Protein AF-A0A240EJQ1-F1 (afdb_monomer)

Structure (mmCIF, N/CA/C/O backbone):
data_AF-A0A240EJQ1-F1
#
_entry.id   AF-A0A240EJQ1-F1
#
loop_
_atom_site.group_PDB
_atom_site.id
_atom_site.type_symbol
_atom_site.label_atom_id
_atom_site.label_alt_id
_atom_site.label_comp_id
_atom_site.label_asym_id
_atom_site.label_entity_id
_atom_site.label_seq_id
_atom_site.pdbx_PDB_ins_code
_atom_site.Cartn_x
_atom_site.Cartn_y
_atom_site.Cartn_z
_atom_site.occupancy
_atom_site.B_iso_or_equiv
_atom_site.auth_seq_id
_atom_site.auth_comp_id
_atom_site.auth_asym_id
_atom_site.auth_atom_id
_atom_site.pdbx_PDB_model_num
ATOM 1 N N . MET A 1 1 ? 2.410 6.828 1.621 1.00 36.88 1 MET A N 1
ATOM 2 C CA . MET A 1 1 ? 1.230 6.071 2.050 1.00 36.88 1 MET A CA 1
ATOM 3 C C . MET A 1 1 ? 1.805 4.822 2.631 1.00 36.88 1 MET A C 1
ATOM 5 O O . MET A 1 1 ? 2.561 4.142 1.952 1.00 36.88 1 MET A O 1
ATOM 9 N N . ARG A 1 2 ? 1.554 4.671 3.911 1.00 35.69 2 ARG A N 1
ATOM 10 C CA . ARG A 1 2 ? 1.907 3.514 4.703 1.00 35.69 2 ARG A CA 1
ATOM 11 C C . ARG A 1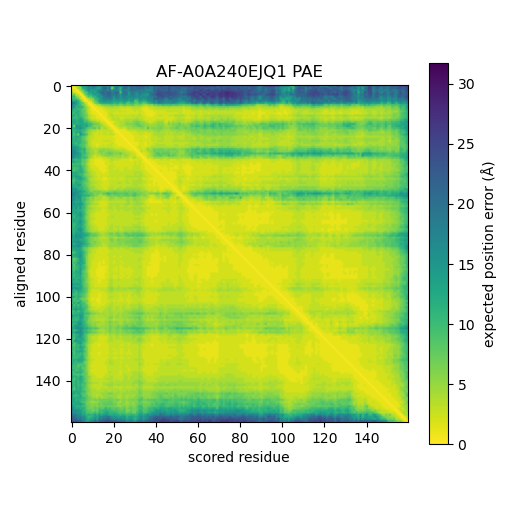 2 ? 0.623 2.672 4.763 1.00 35.69 2 ARG A C 1
ATOM 13 O O . ARG A 1 2 ? -0.431 3.299 4.760 1.00 35.69 2 ARG A O 1
ATOM 20 N N . LEU A 1 3 ? 0.669 1.350 4.647 1.00 32.28 3 LEU A N 1
ATOM 21 C CA . LEU A 1 3 ? -0.534 0.502 4.522 1.00 32.28 3 LEU A CA 1
ATOM 22 C C . LEU A 1 3 ? -0.678 -0.394 5.745 1.00 32.28 3 LEU A C 1
ATOM 24 O O . LEU A 1 3 ? 0.242 -1.122 6.110 1.00 32.28 3 LEU A O 1
ATOM 28 N N . TYR A 1 4 ? -1.822 -0.306 6.404 1.00 44.38 4 TYR A N 1
ATOM 29 C CA . TYR A 1 4 ? -1.956 -0.676 7.804 1.00 44.38 4 TYR A CA 1
ATOM 30 C C . TYR A 1 4 ? -3.276 -1.437 8.034 1.00 44.38 4 TYR A C 1
ATOM 32 O O . TYR A 1 4 ? -4.308 -1.027 7.506 1.00 44.38 4 TYR A O 1
ATOM 40 N N . TYR A 1 5 ? -3.255 -2.533 8.805 1.00 45.59 5 TYR A N 1
ATOM 41 C CA . TYR A 1 5 ? -4.451 -3.321 9.161 1.00 45.59 5 TYR A CA 1
ATOM 42 C C . TYR A 1 5 ? -4.338 -3.922 10.567 1.00 45.59 5 TYR A C 1
ATOM 44 O O . TYR A 1 5 ? -3.239 -4.222 11.033 1.00 45.59 5 TYR A O 1
ATOM 52 N N . SER A 1 6 ? -5.494 -4.081 11.222 1.00 42.09 6 SER A N 1
ATOM 53 C CA . SER A 1 6 ? -5.667 -4.723 12.533 1.00 42.09 6 SER A CA 1
ATOM 54 C C . SER A 1 6 ? -5.833 -6.233 12.369 1.00 42.09 6 SER A C 1
ATOM 56 O O . SER A 1 6 ? -6.668 -6.657 11.581 1.00 42.09 6 SER A O 1
ATOM 58 N N . CYS A 1 7 ? -5.080 -7.032 13.125 1.00 49.66 7 CYS A N 1
ATOM 59 C CA . CYS A 1 7 ? -5.015 -8.496 12.992 1.00 49.66 7 CYS A CA 1
ATOM 60 C C . CYS A 1 7 ? -5.928 -9.249 13.973 1.00 49.66 7 CYS A C 1
ATOM 62 O O . CYS A 1 7 ? -5.876 -10.469 14.064 1.00 49.66 7 CYS A O 1
ATOM 64 N N . THR A 1 8 ? -6.781 -8.538 14.715 1.00 49.03 8 THR A N 1
ATOM 65 C CA . THR A 1 8 ? -7.561 -9.122 15.817 1.00 49.03 8 THR A CA 1
ATOM 66 C C . THR A 1 8 ? -8.837 -9.855 15.396 1.00 49.03 8 THR A C 1
ATOM 68 O O . THR A 1 8 ? -9.516 -10.418 16.248 1.00 49.03 8 THR A O 1
ATOM 71 N N . GLN A 1 9 ? -9.168 -9.877 14.098 1.00 60.28 9 GLN A N 1
ATOM 72 C CA . GLN A 1 9 ? -10.403 -10.482 13.569 1.00 60.28 9 GLN A CA 1
ATOM 73 C C . GLN A 1 9 ? -10.193 -11.322 12.295 1.00 60.28 9 GLN A C 1
ATOM 75 O O . GLN A 1 9 ? -11.066 -11.383 11.438 1.00 60.28 9 GLN A O 1
ATOM 80 N N . GLY A 1 10 ? -9.026 -11.957 12.140 1.00 70.31 10 GLY A N 1
ATOM 81 C CA . GLY A 1 10 ? -8.740 -12.807 10.971 1.00 70.31 10 GLY A CA 1
ATOM 82 C C . GLY A 1 10 ? -8.349 -12.045 9.698 1.00 70.31 10 GLY A C 1
ATOM 83 O O . GLY A 1 10 ? -8.215 -12.646 8.635 1.00 70.31 10 GLY A O 1
ATOM 84 N N . PHE A 1 11 ? -8.124 -10.734 9.797 1.00 79.00 11 PHE A N 1
ATOM 85 C CA . PHE A 1 11 ? -7.563 -9.936 8.710 1.00 79.00 11 PHE A CA 1
ATOM 86 C C . PHE A 1 11 ? -6.068 -10.207 8.520 1.00 79.00 11 PHE A C 1
ATOM 88 O O . PHE A 1 11 ? -5.326 -10.402 9.483 1.00 79.00 11 PHE A O 1
ATOM 95 N N . ILE A 1 12 ? -5.621 -10.116 7.266 1.00 84.94 12 ILE A N 1
ATOM 96 C CA . ILE A 1 12 ? -4.206 -10.150 6.886 1.00 84.94 12 ILE A CA 1
ATOM 97 C C . ILE A 1 12 ? -3.758 -8.735 6.519 1.00 84.94 12 ILE A C 1
ATOM 99 O O . ILE A 1 12 ? -4.356 -8.067 5.673 1.00 84.94 12 ILE A O 1
ATOM 103 N N . GLN A 1 13 ? -2.661 -8.289 7.116 1.00 88.06 13 GLN A N 1
ATOM 104 C CA . GLN A 1 13 ? -2.009 -7.031 6.803 1.00 88.06 13 GLN A CA 1
ATOM 105 C C . GLN A 1 13 ? -1.101 -7.192 5.579 1.00 88.06 13 GLN A C 1
ATOM 107 O O . GLN A 1 13 ? -0.093 -7.892 5.618 1.00 88.06 13 GLN A O 1
ATOM 112 N N . ARG A 1 14 ? -1.443 -6.514 4.478 1.00 91.44 14 ARG A N 1
ATOM 113 C CA . ARG A 1 14 ? -0.585 -6.428 3.284 1.00 91.44 14 ARG A CA 1
ATOM 114 C C . ARG A 1 14 ? 0.277 -5.170 3.335 1.00 91.44 14 ARG A C 1
ATOM 116 O O . ARG A 1 14 ? -0.265 -4.072 3.468 1.00 91.44 14 ARG A O 1
ATOM 123 N N . ASN A 1 15 ? 1.595 -5.290 3.169 1.00 90.44 15 ASN A N 1
ATOM 124 C CA . ASN A 1 15 ? 2.478 -4.121 3.038 1.00 90.44 15 ASN A CA 1
ATOM 125 C C . ASN A 1 15 ? 3.660 -4.334 2.084 1.00 90.44 15 ASN A C 1
ATOM 127 O O . ASN A 1 15 ? 3.875 -5.429 1.571 1.00 90.44 15 ASN A O 1
ATOM 131 N N . GLY A 1 16 ? 4.382 -3.251 1.781 1.00 91.25 16 GLY A N 1
ATOM 132 C CA . GLY A 1 16 ? 5.393 -3.229 0.724 1.00 91.25 16 GLY A CA 1
ATOM 133 C C . GLY A 1 16 ? 6.812 -3.601 1.159 1.00 91.25 16 GLY A C 1
ATOM 134 O O . GLY A 1 16 ? 7.725 -3.387 0.360 1.00 91.25 16 GLY A O 1
ATOM 135 N N . GLY A 1 17 ? 7.018 -4.056 2.402 1.00 87.62 17 GLY A N 1
ATOM 136 C CA . GLY A 1 17 ? 8.334 -4.434 2.927 1.00 87.62 17 GLY A CA 1
ATOM 137 C C . GLY A 1 17 ? 9.321 -3.266 2.995 1.00 87.62 17 GLY A C 1
ATO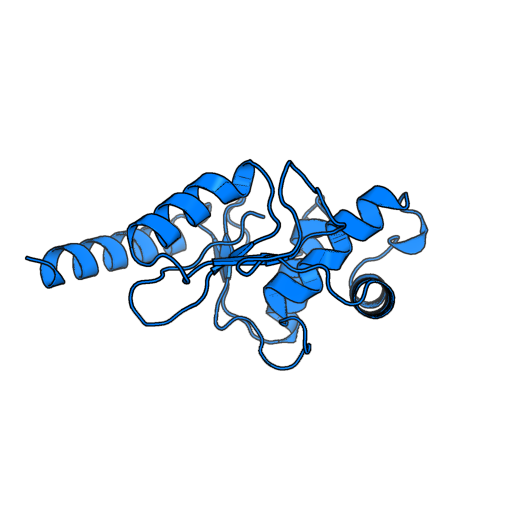M 138 O O . GLY A 1 17 ? 10.490 -3.417 2.664 1.00 87.62 17 GLY A O 1
ATOM 139 N N . ASN A 1 18 ? 8.847 -2.056 3.298 1.00 84.88 18 ASN A N 1
ATOM 140 C CA . ASN A 1 18 ? 9.717 -0.898 3.511 1.00 84.88 18 ASN A CA 1
ATOM 141 C C . ASN A 1 18 ? 9.784 -0.551 4.999 1.00 84.88 18 ASN A C 1
ATOM 143 O O . ASN A 1 18 ? 8.808 -0.749 5.714 1.00 84.88 18 ASN A O 1
ATOM 147 N N . SER A 1 19 ? 10.899 0.041 5.437 1.00 76.56 19 SER A N 1
ATOM 148 C CA . SER A 1 19 ? 11.146 0.377 6.852 1.00 76.56 19 SER A CA 1
ATOM 149 C C . SER A 1 19 ? 10.075 1.270 7.487 1.00 76.56 19 SER A C 1
ATOM 151 O O . SER A 1 19 ? 9.922 1.357 8.702 1.00 76.56 19 SER A O 1
ATOM 153 N N . VAL A 1 20 ? 9.303 1.962 6.654 1.00 71.69 20 VAL A N 1
ATOM 154 C CA . VAL A 1 20 ? 8.225 2.841 7.086 1.00 71.69 20 VAL A CA 1
ATOM 155 C C . VAL A 1 20 ? 6.957 2.050 7.462 1.00 71.69 20 VAL A C 1
ATOM 157 O O . VAL A 1 20 ? 6.157 2.538 8.265 1.00 71.69 20 VAL A O 1
ATOM 160 N N . ASP A 1 21 ? 6.788 0.840 6.925 1.00 80.25 21 ASP A N 1
ATOM 161 C CA . ASP A 1 21 ? 5.682 -0.082 7.212 1.00 80.25 21 ASP A CA 1
ATOM 162 C C . ASP A 1 21 ? 5.960 -0.988 8.441 1.00 80.25 21 ASP A C 1
ATOM 164 O O . ASP A 1 21 ? 5.033 -1.613 8.967 1.00 80.25 21 ASP A O 1
ATOM 168 N N . ASP A 1 22 ? 7.198 -1.013 8.958 1.00 81.81 22 ASP A N 1
ATOM 169 C CA . ASP A 1 22 ? 7.642 -1.943 10.014 1.00 81.81 22 ASP A CA 1
ATOM 170 C C . ASP A 1 22 ? 6.850 -1.842 11.316 1.00 81.81 22 ASP A C 1
ATOM 172 O O . ASP A 1 22 ? 6.542 -2.863 11.925 1.00 81.81 22 ASP A O 1
ATOM 176 N N . TRP A 1 23 ? 6.459 -0.638 11.737 1.00 80.31 23 TRP A N 1
ATOM 177 C CA . TRP A 1 23 ? 5.681 -0.446 12.968 1.00 80.31 23 TRP A CA 1
ATOM 178 C C . TRP A 1 23 ? 4.367 -1.236 12.957 1.00 80.31 23 TRP A C 1
ATOM 180 O O . TRP A 1 23 ? 3.934 -1.759 13.983 1.00 80.31 23 TRP A O 1
ATOM 190 N N . PHE A 1 24 ? 3.741 -1.361 11.787 1.00 77.69 24 PHE A N 1
ATOM 191 C CA . PHE A 1 24 ? 2.472 -2.068 11.645 1.00 77.69 24 PHE A CA 1
ATOM 192 C C . PHE A 1 24 ? 2.675 -3.552 11.474 1.00 77.69 24 PHE A C 1
ATOM 194 O O . PHE A 1 24 ? 1.922 -4.322 12.059 1.00 77.69 24 PHE A O 1
ATOM 201 N N . ARG A 1 25 ? 3.727 -3.951 10.756 1.00 84.81 25 ARG A N 1
ATOM 202 C CA . ARG A 1 25 ? 4.162 -5.344 10.725 1.00 84.81 25 ARG A CA 1
ATOM 203 C C . ARG A 1 25 ? 4.442 -5.853 12.141 1.00 84.81 25 ARG A C 1
ATOM 205 O O . ARG A 1 25 ? 3.932 -6.899 12.513 1.00 84.81 25 ARG A O 1
ATOM 212 N N . GLN A 1 26 ? 5.198 -5.112 12.948 1.00 85.19 26 GLN A N 1
ATOM 213 C CA . GLN A 1 26 ? 5.504 -5.494 14.329 1.00 85.19 26 GLN A CA 1
ATOM 214 C C . GLN A 1 26 ? 4.236 -5.583 15.187 1.00 85.19 26 GLN A C 1
ATOM 216 O O . GLN A 1 26 ? 4.065 -6.553 15.922 1.00 85.19 26 GLN A O 1
ATOM 221 N N . GLY A 1 27 ? 3.321 -4.616 15.063 1.00 81.81 27 GLY A N 1
ATOM 222 C CA . GLY A 1 27 ? 2.031 -4.658 15.758 1.00 81.81 27 GLY A CA 1
ATOM 223 C C . GLY A 1 27 ? 1.168 -5.862 15.361 1.00 81.81 27 GLY A C 1
ATOM 224 O O . GLY A 1 27 ? 0.610 -6.525 16.232 1.00 81.81 27 GLY A O 1
ATOM 225 N N . ALA A 1 28 ? 1.102 -6.168 14.065 1.00 82.81 28 ALA A N 1
ATOM 226 C CA . ALA A 1 28 ? 0.389 -7.314 13.505 1.00 82.81 28 ALA A CA 1
ATOM 227 C C . ALA A 1 28 ? 0.968 -8.647 14.006 1.00 82.81 28 ALA A C 1
ATOM 229 O O . ALA A 1 28 ? 0.261 -9.453 14.614 1.00 82.81 28 ALA A O 1
ATOM 230 N N . LEU A 1 29 ? 2.282 -8.832 13.845 1.00 84.19 29 LEU A N 1
ATOM 231 C CA . LEU A 1 29 ? 2.994 -10.048 14.244 1.00 84.19 29 LEU A CA 1
ATOM 232 C C . LEU A 1 29 ? 2.963 -10.288 15.754 1.00 84.19 29 LEU A C 1
ATOM 234 O O . LEU A 1 29 ? 2.909 -11.439 16.179 1.00 84.19 29 LEU A O 1
ATOM 238 N N . LYS A 1 30 ? 2.949 -9.221 16.567 1.00 82.69 30 LYS A N 1
ATOM 239 C CA . LYS A 1 30 ? 2.781 -9.329 18.024 1.00 82.69 30 LYS A CA 1
ATOM 240 C C . LYS A 1 30 ? 1.451 -9.983 18.402 1.00 82.69 30 LYS A C 1
ATOM 242 O O . LYS A 1 30 ? 1.385 -10.652 19.428 1.00 82.69 30 LYS A O 1
ATOM 247 N N . TYR A 1 31 ? 0.401 -9.757 17.616 1.00 74.81 31 TYR A N 1
ATOM 248 C CA . TYR A 1 31 ? -0.914 -10.330 17.883 1.00 74.81 31 TYR A CA 1
ATOM 249 C C . TYR A 1 31 ? -1.068 -11.729 17.274 1.00 74.81 31 TYR A C 1
ATOM 251 O O . TYR A 1 31 ? -1.578 -12.632 17.928 1.00 74.81 31 TYR A O 1
ATOM 259 N N . GLN A 1 32 ? -0.613 -11.923 16.032 1.00 78.50 32 GLN A N 1
ATOM 260 C CA . GLN A 1 32 ? -0.706 -13.205 15.334 1.00 78.50 32 GLN A CA 1
ATOM 261 C C . GLN A 1 32 ? 0.432 -13.359 14.316 1.00 78.50 32 GLN A C 1
ATOM 263 O O . GLN A 1 32 ? 0.578 -12.543 13.408 1.00 78.50 32 GLN A O 1
ATOM 268 N N . ALA A 1 33 ? 1.207 -14.443 14.420 1.00 71.38 33 ALA A N 1
ATOM 269 C CA . ALA A 1 33 ? 2.422 -14.649 13.623 1.00 71.38 33 ALA A CA 1
ATOM 270 C C . ALA A 1 33 ? 2.184 -14.699 12.098 1.00 71.38 33 ALA A C 1
ATOM 272 O O . ALA A 1 33 ? 3.001 -14.199 11.336 1.00 71.38 33 ALA A O 1
ATOM 273 N N . ASN A 1 34 ? 1.041 -15.228 11.648 1.00 75.31 34 ASN A N 1
ATOM 274 C CA . ASN A 1 34 ? 0.710 -15.386 10.221 1.00 75.31 34 ASN A CA 1
ATOM 275 C C . ASN A 1 34 ? -0.235 -14.292 9.696 1.00 75.31 34 ASN A C 1
ATOM 277 O O . ASN A 1 34 ? -1.013 -14.519 8.773 1.00 75.31 34 ASN A O 1
ATOM 281 N N . SER A 1 35 ? -0.218 -13.113 10.319 1.00 83.88 35 SER A N 1
ATOM 282 C CA . SER A 1 35 ? -1.143 -12.019 10.000 1.00 83.88 35 SER A CA 1
ATOM 283 C C . SER A 1 35 ? -0.584 -10.993 9.011 1.00 83.88 35 SER A C 1
ATOM 285 O O . SER A 1 35 ? -1.223 -9.973 8.766 1.00 83.88 35 SER A O 1
ATOM 287 N N . VAL A 1 36 ? 0.592 -11.242 8.426 1.00 88.75 36 VAL A N 1
ATOM 288 C CA . VAL A 1 36 ? 1.274 -10.313 7.513 1.00 88.75 36 VAL A CA 1
ATOM 289 C C . VAL A 1 36 ? 1.594 -10.988 6.182 1.00 88.75 36 VAL A C 1
ATOM 291 O O . VAL A 1 36 ? 2.075 -12.114 6.145 1.00 88.75 36 VAL A O 1
ATOM 294 N N . GL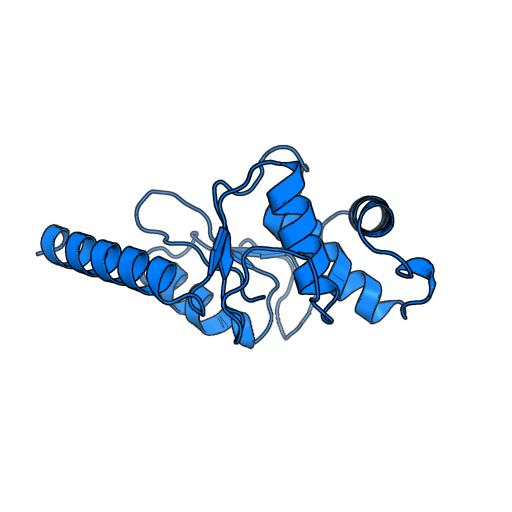N A 1 37 ? 1.370 -10.263 5.088 1.00 90.31 37 GLN A N 1
ATOM 295 C CA . GLN A 1 37 ? 1.777 -10.627 3.734 1.00 90.31 37 GLN A CA 1
ATOM 296 C C . GLN A 1 37 ? 2.587 -9.479 3.119 1.00 90.31 37 GLN A C 1
ATOM 298 O O . GLN A 1 37 ? 2.063 -8.381 2.900 1.00 90.31 37 GLN A O 1
ATOM 303 N N . LEU A 1 38 ? 3.859 -9.719 2.797 1.00 92.12 38 LEU A N 1
ATOM 304 C CA . LEU A 1 38 ? 4.680 -8.719 2.111 1.00 92.12 38 LEU A CA 1
ATOM 305 C C . LEU A 1 38 ? 4.524 -8.847 0.595 1.00 92.12 38 LEU A C 1
ATOM 307 O O . LEU A 1 38 ? 4.746 -9.908 0.016 1.00 92.12 38 LEU A O 1
ATOM 311 N N . CYS A 1 39 ? 4.177 -7.743 -0.066 1.00 94.38 39 CYS A N 1
ATOM 312 C CA . CYS A 1 39 ? 4.223 -7.643 -1.522 1.00 94.38 39 CYS A CA 1
ATOM 313 C C . CYS A 1 39 ? 5.523 -6.953 -1.920 1.00 94.38 39 CYS A C 1
ATOM 315 O O . CYS A 1 39 ? 5.637 -5.726 -1.849 1.00 94.38 39 CYS A O 1
ATOM 317 N N . LEU A 1 40 ? 6.503 -7.745 -2.338 1.00 95.31 40 LEU A N 1
ATOM 318 C CA . LEU A 1 40 ? 7.840 -7.275 -2.666 1.00 95.31 40 LEU A CA 1
ATOM 319 C C . LEU A 1 40 ? 7.929 -6.849 -4.143 1.00 95.31 40 LEU A C 1
ATOM 321 O O . LEU A 1 40 ? 7.244 -7.403 -5.007 1.00 95.31 40 LEU A O 1
ATOM 325 N N . PRO A 1 41 ? 8.754 -5.840 -4.481 1.00 95.06 41 PRO A N 1
ATOM 326 C CA . PRO A 1 41 ? 9.020 -5.482 -5.875 1.00 95.06 41 PRO A CA 1
ATOM 327 C C . PRO A 1 41 ? 9.944 -6.490 -6.586 1.00 95.06 41 PRO A C 1
ATOM 329 O O . PRO A 1 41 ? 9.833 -6.645 -7.801 1.00 95.06 41 PRO A O 1
ATOM 332 N N . TRP A 1 42 ? 10.864 -7.112 -5.846 1.00 95.75 42 TRP A N 1
ATOM 333 C CA . TRP A 1 42 ? 11.828 -8.137 -6.249 1.00 95.75 42 TRP A CA 1
ATOM 334 C C . TRP A 1 42 ? 12.275 -8.903 -4.995 1.00 95.75 42 TRP A C 1
ATOM 336 O O . TRP A 1 42 ? 12.009 -8.450 -3.880 1.00 95.75 42 TRP A O 1
ATOM 346 N N . ASP A 1 43 ? 12.921 -10.045 -5.198 1.00 96.06 43 ASP A N 1
ATOM 347 C CA . ASP A 1 43 ? 13.445 -10.901 -4.131 1.00 96.06 43 ASP A CA 1
ATOM 348 C C . ASP A 1 43 ? 14.653 -10.259 -3.427 1.00 96.06 43 ASP A C 1
ATOM 350 O O . ASP A 1 43 ? 15.514 -9.693 -4.101 1.00 96.06 43 ASP A O 1
ATOM 354 N N . GLY A 1 44 ? 14.692 -10.271 -2.095 1.00 93.50 44 GLY A N 1
ATOM 355 C CA . GLY A 1 44 ? 15.709 -9.570 -1.297 1.00 93.50 44 GLY A CA 1
ATOM 356 C C . GLY A 1 44 ? 15.470 -8.059 -1.122 1.00 93.50 44 GLY A C 1
ATOM 357 O O . GLY A 1 44 ? 16.380 -7.306 -0.772 1.00 93.50 44 GLY A O 1
ATOM 358 N N . TYR A 1 45 ? 14.262 -7.547 -1.392 1.00 93.94 45 TYR A N 1
ATOM 359 C CA . TYR A 1 45 ? 13.967 -6.121 -1.199 1.00 93.94 45 TYR A CA 1
ATOM 360 C C . TYR A 1 45 ? 13.950 -5.741 0.289 1.00 93.94 45 TYR A C 1
ATOM 362 O O . TYR A 1 45 ? 13.059 -6.176 1.013 1.00 93.94 45 TYR A O 1
ATOM 370 N N . ASN A 1 46 ? 14.878 -4.870 0.707 1.00 92.31 46 ASN A N 1
ATOM 371 C CA . ASN A 1 46 ? 15.094 -4.481 2.111 1.00 92.31 46 ASN A CA 1
ATOM 372 C C . ASN A 1 46 ? 15.253 -5.699 3.037 1.00 92.31 46 ASN A C 1
ATOM 374 O O . ASN A 1 46 ? 14.581 -5.790 4.062 1.00 92.31 46 ASN A O 1
ATOM 378 N N . ASP A 1 47 ? 16.108 -6.646 2.644 1.00 91.56 47 ASP A N 1
ATOM 379 C CA . ASP A 1 47 ? 16.417 -7.846 3.432 1.00 91.56 47 ASP A CA 1
ATOM 380 C C . ASP A 1 47 ? 15.186 -8.743 3.676 1.00 91.56 47 ASP A C 1
ATOM 382 O O . ASP A 1 47 ? 15.052 -9.423 4.697 1.00 91.56 47 ASP A O 1
ATOM 386 N N . HIS A 1 48 ? 14.235 -8.725 2.736 1.00 90.62 48 HIS A N 1
ATOM 387 C CA . HIS A 1 48 ? 13.093 -9.633 2.710 1.00 90.62 48 HIS A CA 1
ATOM 388 C C . HIS A 1 48 ? 13.173 -10.547 1.493 1.00 90.62 48 HIS A C 1
ATOM 390 O O . HIS A 1 48 ? 13.044 -10.089 0.357 1.00 90.62 48 HIS A O 1
ATOM 396 N N . GLU A 1 49 ? 13.347 -11.838 1.758 1.00 93.44 49 GLU A N 1
ATOM 397 C CA . GLU A 1 49 ? 13.311 -12.908 0.761 1.00 93.44 49 GLU A CA 1
ATOM 398 C C . GLU A 1 49 ? 11.870 -13.392 0.533 1.00 93.44 49 GLU A C 1
ATOM 400 O O . GLU A 1 49 ? 10.999 -13.251 1.405 1.00 93.44 49 GLU A O 1
ATOM 405 N N . ILE A 1 50 ? 11.611 -13.970 -0.640 1.00 92.12 50 ILE A N 1
ATOM 406 C CA . ILE A 1 50 ? 10.374 -14.700 -0.939 1.00 92.12 50 ILE A CA 1
ATOM 407 C C . ILE A 1 50 ? 10.266 -15.927 -0.019 1.00 92.12 50 ILE A C 1
ATOM 409 O O . ILE A 1 50 ? 11.210 -16.697 0.130 1.00 92.12 50 ILE A O 1
ATOM 413 N N . GLY A 1 51 ? 9.084 -16.137 0.562 1.00 86.62 51 GLY A N 1
ATOM 414 C CA . GLY A 1 51 ? 8.845 -17.160 1.585 1.00 86.62 51 GLY A CA 1
ATOM 415 C C . GLY A 1 51 ? 8.073 -16.588 2.772 1.00 86.62 51 GLY A C 1
ATOM 416 O O . GLY A 1 51 ? 7.943 -15.373 2.893 1.00 86.62 51 GLY A O 1
ATOM 417 N N . ASP A 1 52 ? 7.500 -17.449 3.615 1.00 76.81 52 ASP A N 1
ATOM 418 C CA . ASP A 1 52 ? 6.825 -17.062 4.869 1.00 76.81 52 ASP A CA 1
ATOM 419 C C . ASP A 1 52 ? 5.827 -15.889 4.739 1.00 76.81 52 ASP A C 1
ATOM 421 O O . ASP A 1 52 ? 5.790 -14.967 5.550 1.00 76.81 52 ASP A O 1
ATOM 425 N N . GLY A 1 53 ? 5.009 -15.905 3.678 1.00 77.38 53 GLY A N 1
ATOM 426 C CA . GLY A 1 53 ? 4.010 -14.863 3.396 1.00 77.38 53 GLY A CA 1
ATOM 427 C C . GLY A 1 53 ? 4.519 -13.687 2.551 1.00 77.38 53 GLY A C 1
ATOM 428 O O . GLY A 1 53 ? 3.718 -12.855 2.118 1.00 77.38 53 GLY A O 1
ATOM 429 N N . ASN A 1 54 ? 5.813 -13.631 2.241 1.00 89.31 54 ASN A N 1
ATOM 430 C CA . ASN A 1 54 ? 6.401 -12.667 1.317 1.00 89.31 54 ASN A CA 1
ATOM 431 C C . ASN A 1 54 ? 6.333 -13.192 -0.115 1.00 89.31 54 ASN A C 1
ATOM 433 O O . ASN A 1 54 ? 6.708 -14.334 -0.388 1.00 89.31 54 ASN A O 1
ATOM 437 N N . ALA A 1 55 ? 5.905 -12.351 -1.053 1.00 92.38 55 ALA A N 1
ATOM 438 C CA . ALA A 1 55 ? 5.840 -12.737 -2.454 1.00 92.38 55 ALA A CA 1
ATOM 439 C C . ALA A 1 55 ? 6.100 -11.568 -3.406 1.00 92.38 55 ALA A C 1
ATOM 441 O O . ALA A 1 55 ? 5.774 -10.407 -3.137 1.00 92.38 55 ALA A O 1
ATOM 442 N N . VAL A 1 56 ? 6.645 -11.909 -4.573 1.00 94.00 56 VAL A N 1
ATOM 443 C CA . VAL A 1 56 ? 6.730 -11.027 -5.737 1.00 94.00 56 VAL A CA 1
ATOM 444 C C . VAL A 1 56 ? 5.599 -11.400 -6.688 1.00 94.00 56 VAL A C 1
ATOM 446 O O . VAL A 1 56 ? 5.507 -12.529 -7.162 1.00 94.00 56 VAL A O 1
ATOM 449 N N . GLY A 1 57 ? 4.714 -10.447 -6.967 1.00 92.06 57 GLY A N 1
ATOM 450 C CA . GLY A 1 57 ? 3.592 -10.676 -7.874 1.00 92.06 57 GLY A CA 1
ATOM 451 C C . GLY A 1 57 ? 3.982 -10.519 -9.343 1.00 92.06 57 GLY A C 1
ATOM 452 O O . GLY A 1 57 ? 5.071 -10.049 -9.676 1.00 92.06 57 GLY A O 1
ATOM 453 N N . ASN A 1 58 ? 3.063 -10.859 -10.248 1.00 96.56 58 ASN A N 1
ATOM 454 C CA . ASN A 1 58 ? 3.293 -10.739 -11.688 1.00 96.56 58 ASN A CA 1
ATOM 455 C C . ASN A 1 58 ? 3.575 -9.277 -12.100 1.00 96.56 58 ASN A C 1
ATOM 457 O O . ASN A 1 58 ? 2.682 -8.425 -12.161 1.00 96.56 58 ASN A O 1
ATOM 461 N N . ARG A 1 59 ? 4.840 -8.989 -12.414 1.00 95.06 59 ARG A N 1
ATOM 462 C CA . ARG A 1 59 ? 5.326 -7.635 -12.699 1.00 95.06 59 ARG A CA 1
ATOM 463 C C . ARG A 1 59 ? 4.638 -7.000 -13.905 1.00 95.06 59 ARG A C 1
ATOM 465 O O . ARG A 1 59 ? 4.323 -5.811 -13.861 1.00 95.06 59 ARG A O 1
ATOM 472 N N . GLN A 1 60 ? 4.411 -7.762 -14.971 1.00 96.50 60 GLN A N 1
ATOM 473 C CA . GLN A 1 60 ? 3.799 -7.271 -16.205 1.00 96.50 60 GLN A CA 1
ATOM 474 C C . GLN A 1 60 ? 2.366 -6.807 -15.938 1.00 96.50 60 GLN A C 1
ATOM 476 O O . GLN A 1 60 ? 1.995 -5.698 -16.322 1.00 96.50 60 GLN A O 1
ATOM 481 N N . ILE A 1 61 ? 1.597 -7.612 -15.202 1.00 97.56 61 ILE A N 1
ATOM 482 C CA . ILE A 1 61 ? 0.228 -7.286 -14.799 1.00 97.56 61 ILE A CA 1
ATOM 483 C C . ILE A 1 61 ? 0.209 -6.039 -13.908 1.00 97.56 61 ILE A C 1
ATOM 485 O O . ILE A 1 61 ? -0.534 -5.094 -14.181 1.00 97.56 61 ILE A O 1
ATOM 489 N N . ALA A 1 62 ? 1.065 -5.986 -12.886 1.00 97.38 62 ALA A N 1
ATOM 490 C CA . ALA A 1 62 ? 1.146 -4.842 -11.980 1.00 97.38 62 ALA A CA 1
ATOM 491 C C . ALA A 1 62 ? 1.476 -3.535 -12.722 1.00 97.38 62 ALA A C 1
ATOM 493 O O . ALA A 1 62 ? 0.859 -2.492 -12.483 1.00 97.38 62 ALA A O 1
ATOM 494 N N . MET A 1 63 ? 2.426 -3.586 -13.660 1.00 97.25 63 MET A N 1
ATOM 495 C CA . MET A 1 63 ? 2.807 -2.438 -14.487 1.00 97.25 63 MET A CA 1
ATOM 496 C C . MET A 1 63 ? 1.691 -2.027 -15.450 1.00 97.25 63 MET A C 1
ATOM 498 O O . MET A 1 63 ? 1.446 -0.829 -15.616 1.00 97.25 63 MET A O 1
ATOM 502 N N . ALA A 1 64 ? 0.984 -2.991 -16.046 1.00 97.31 64 ALA A N 1
ATOM 503 C CA . ALA A 1 64 ? -0.154 -2.725 -16.919 1.00 97.31 64 ALA A CA 1
ATOM 504 C C . ALA A 1 64 ? -1.274 -1.999 -16.160 1.00 97.31 64 ALA A C 1
ATOM 506 O O . ALA A 1 64 ? -1.709 -0.931 -16.597 1.00 97.31 64 ALA A O 1
ATOM 507 N N . VAL A 1 65 ? -1.669 -2.500 -14.983 1.00 97.81 65 VAL A N 1
ATOM 508 C CA . VAL A 1 65 ? -2.657 -1.842 -14.110 1.00 97.81 65 VAL A CA 1
ATOM 509 C C . VAL A 1 65 ? -2.185 -0.438 -13.734 1.00 97.81 65 VAL A C 1
ATOM 511 O O . VAL A 1 65 ? -2.903 0.535 -13.958 1.00 97.81 65 VAL A O 1
ATOM 514 N N . THR A 1 66 ? -0.952 -0.301 -13.249 1.00 97.81 66 THR A N 1
ATOM 515 C CA . THR A 1 66 ? -0.390 0.992 -12.825 1.00 97.81 66 THR A CA 1
ATOM 516 C C . THR A 1 66 ? -0.416 2.036 -13.941 1.00 97.81 66 THR A C 1
ATOM 518 O O . THR A 1 66 ? -0.789 3.190 -13.710 1.00 97.81 66 THR A O 1
ATOM 521 N N . SER A 1 67 ? -0.084 1.633 -15.170 1.00 96.94 67 SER A N 1
ATOM 522 C CA . SER A 1 67 ? -0.055 2.527 -16.331 1.00 96.94 67 SER A CA 1
ATOM 523 C C . SER A 1 67 ? -1.424 3.108 -16.707 1.00 96.94 67 SER A C 1
ATOM 525 O O . SER A 1 67 ? -1.479 4.195 -17.279 1.00 96.94 67 SER A O 1
ATOM 527 N N . ARG A 1 68 ? -2.525 2.433 -16.344 1.00 96.56 68 ARG A N 1
ATOM 528 C CA . ARG A 1 68 ? -3.898 2.928 -16.551 1.00 96.56 68 ARG A CA 1
ATOM 529 C C . ARG A 1 68 ? -4.265 4.046 -15.575 1.00 96.56 68 ARG A C 1
ATOM 531 O O . ARG A 1 68 ? -5.093 4.893 -15.892 1.00 96.56 68 ARG A O 1
ATOM 538 N N . TYR A 1 69 ? -3.648 4.058 -14.394 1.00 96.38 69 TYR A N 1
ATOM 539 C CA . TYR A 1 69 ? -3.991 4.979 -13.310 1.00 96.38 69 TYR A CA 1
ATOM 540 C C . TYR A 1 69 ? -3.070 6.198 -13.214 1.00 96.38 69 TYR A C 1
ATOM 542 O O . TYR A 1 69 ? -3.524 7.279 -12.810 1.00 96.38 69 TYR A O 1
ATOM 550 N N . LEU A 1 70 ? -1.794 6.047 -13.578 1.00 95.06 70 LEU A N 1
ATOM 551 C CA . LEU A 1 70 ? -0.769 7.076 -13.417 1.00 95.06 70 LEU A CA 1
ATOM 552 C C . LEU A 1 70 ? -0.317 7.675 -14.754 1.00 95.06 70 LEU A C 1
ATOM 554 O O . LEU A 1 70 ? 0.327 7.017 -15.574 1.00 95.06 70 LEU A O 1
ATOM 558 N N . LYS A 1 71 ? -0.566 8.978 -14.932 1.00 90.50 71 LYS A N 1
ATOM 559 C CA . LYS A 1 71 ? 0.012 9.755 -16.038 1.00 90.50 71 LYS A CA 1
ATOM 560 C C . LYS A 1 71 ? 1.536 9.821 -15.883 1.00 90.50 71 LYS A C 1
ATOM 562 O 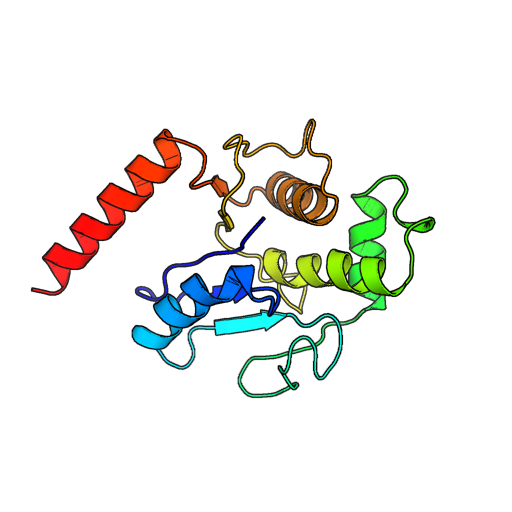O . LYS A 1 71 ? 2.040 9.957 -14.773 1.00 90.50 71 LYS A O 1
ATOM 567 N N . GLY A 1 72 ? 2.270 9.716 -16.990 1.00 88.12 72 GLY A N 1
ATOM 568 C CA . GLY A 1 72 ? 3.738 9.790 -16.988 1.00 88.12 72 GLY A CA 1
ATOM 569 C C . GLY A 1 72 ? 4.458 8.532 -16.486 1.00 88.12 72 GLY A C 1
ATOM 570 O O . GLY A 1 72 ? 5.683 8.493 -16.529 1.00 88.12 72 GLY A O 1
ATOM 571 N N . PHE A 1 73 ? 3.740 7.470 -16.090 1.00 93.38 73 PHE A N 1
ATOM 572 C CA . PHE A 1 73 ? 4.350 6.232 -15.584 1.00 93.38 73 PHE A CA 1
ATOM 573 C C . PHE A 1 73 ? 5.386 5.627 -16.542 1.00 93.38 73 PHE A C 1
ATOM 575 O O . PHE A 1 73 ? 6.413 5.113 -16.107 1.00 93.38 73 PHE A O 1
ATOM 582 N N . ARG A 1 74 ? 5.167 5.751 -17.858 1.00 90.94 74 ARG A N 1
ATOM 583 C CA . ARG A 1 74 ? 6.097 5.263 -18.890 1.00 90.94 74 ARG A CA 1
ATOM 584 C C . ARG A 1 74 ? 7.484 5.912 -18.821 1.00 90.94 74 ARG A C 1
ATOM 586 O O . ARG A 1 74 ? 8.450 5.228 -19.136 1.00 90.94 74 ARG A O 1
ATOM 593 N N . ALA A 1 75 ? 7.591 7.159 -18.363 1.00 93.25 75 ALA A N 1
ATOM 594 C CA . ALA A 1 75 ? 8.854 7.899 -18.285 1.00 93.25 75 ALA A CA 1
ATOM 595 C C . ALA A 1 75 ? 9.647 7.638 -16.989 1.00 93.25 75 ALA A C 1
ATOM 597 O O . ALA A 1 75 ? 10.792 8.058 -16.867 1.00 93.25 75 ALA A O 1
ATOM 598 N N . ILE A 1 76 ? 9.059 6.937 -16.016 1.00 94.88 76 ILE A N 1
ATOM 599 C CA . ILE A 1 76 ? 9.709 6.633 -14.735 1.00 94.88 76 ILE A CA 1
ATOM 600 C C . ILE A 1 76 ? 10.810 5.583 -14.935 1.00 94.88 76 ILE A C 1
ATOM 602 O O . ILE A 1 76 ? 10.681 4.680 -15.771 1.00 94.88 76 ILE A O 1
ATOM 606 N N . ASN A 1 77 ? 11.882 5.661 -14.144 1.00 95.62 77 ASN A N 1
ATOM 607 C CA . ASN A 1 77 ? 12.952 4.668 -14.203 1.00 95.62 77 ASN A CA 1
ATOM 608 C C . ASN A 1 77 ? 12.469 3.253 -13.789 1.00 95.62 77 ASN A C 1
ATOM 610 O O . ASN A 1 77 ? 11.480 3.114 -13.058 1.00 95.62 77 ASN A O 1
ATOM 614 N N . PRO A 1 78 ? 13.139 2.179 -14.245 1.00 95.75 78 PRO A N 1
ATOM 615 C CA . PRO A 1 78 ? 12.663 0.808 -14.043 1.00 95.75 78 PRO A CA 1
ATOM 616 C C . PRO A 1 78 ? 12.484 0.392 -12.575 1.00 95.75 78 PRO A C 1
ATOM 618 O O . PRO A 1 78 ? 11.492 -0.265 -12.257 1.00 95.75 78 PRO A O 1
ATOM 621 N N . HIS A 1 79 ? 13.389 0.801 -11.682 1.00 94.81 79 HIS A N 1
ATOM 622 C CA . HIS A 1 79 ? 13.340 0.432 -10.262 1.00 94.81 79 HIS A CA 1
ATOM 623 C C . HIS A 1 79 ? 12.141 1.087 -9.571 1.00 94.81 79 HIS A C 1
ATOM 625 O O . HIS A 1 79 ? 11.343 0.416 -8.917 1.00 94.81 79 HIS A O 1
ATOM 631 N N . GLN A 1 80 ? 11.937 2.387 -9.791 1.00 95.12 80 GLN A N 1
ATOM 632 C CA . GLN A 1 80 ? 10.768 3.097 -9.275 1.00 95.12 80 GLN A CA 1
ATOM 633 C C . GLN A 1 80 ? 9.465 2.537 -9.846 1.00 95.12 80 GLN A C 1
ATOM 635 O O . GLN A 1 80 ? 8.486 2.423 -9.112 1.00 95.12 80 GLN A O 1
ATOM 640 N N . LYS A 1 81 ? 9.438 2.119 -11.120 1.00 96.81 81 LYS A N 1
ATOM 641 C CA . LYS A 1 81 ? 8.264 1.441 -11.692 1.00 96.81 81 LYS A CA 1
ATOM 642 C C . LYS A 1 81 ? 7.915 0.169 -10.924 1.00 96.81 81 LYS A C 1
ATOM 644 O O . LYS A 1 81 ? 6.735 -0.046 -10.666 1.00 96.81 81 LYS A O 1
ATOM 649 N N . MET A 1 82 ? 8.896 -0.649 -10.539 1.00 96.19 82 MET A N 1
ATOM 650 C CA . MET A 1 82 ? 8.658 -1.854 -9.726 1.00 96.19 82 MET A CA 1
ATOM 651 C C . MET A 1 82 ? 8.133 -1.493 -8.336 1.00 96.19 82 MET A C 1
ATOM 653 O O . MET A 1 82 ? 7.127 -2.043 -7.891 1.00 96.19 82 MET A O 1
ATOM 657 N N . ILE A 1 83 ? 8.767 -0.509 -7.693 1.00 95.56 83 ILE A N 1
ATOM 658 C CA . ILE A 1 83 ? 8.392 -0.025 -6.360 1.00 95.56 83 ILE A CA 1
ATOM 659 C C . ILE A 1 83 ? 6.967 0.541 -6.340 1.00 95.56 83 ILE A C 1
ATOM 661 O O . ILE A 1 83 ? 6.221 0.340 -5.388 1.00 95.56 83 ILE A O 1
ATOM 665 N N . ILE A 1 84 ? 6.563 1.266 -7.378 1.00 96.00 84 ILE A N 1
ATOM 666 C CA . ILE A 1 84 ? 5.206 1.808 -7.474 1.00 96.00 84 ILE A CA 1
ATOM 667 C C . ILE A 1 84 ? 4.222 0.685 -7.812 1.00 96.00 84 ILE A C 1
ATOM 669 O O . ILE A 1 84 ? 3.182 0.572 -7.170 1.00 96.00 84 ILE A O 1
ATOM 673 N N . SER A 1 85 ? 4.551 -0.162 -8.792 1.00 97.25 85 SER A N 1
ATOM 674 C CA . SER A 1 85 ? 3.597 -1.139 -9.329 1.00 97.25 85 SER A CA 1
ATOM 675 C C . SER A 1 85 ? 3.251 -2.245 -8.348 1.00 97.25 85 SER A C 1
ATOM 677 O O . SER A 1 85 ? 2.111 -2.698 -8.357 1.00 97.25 85 SER A O 1
ATOM 679 N N . ARG A 1 86 ? 4.171 -2.664 -7.465 1.00 96.25 86 ARG A N 1
ATOM 680 C CA . ARG A 1 86 ? 3.842 -3.718 -6.488 1.00 96.25 86 ARG A CA 1
ATOM 681 C C . ARG A 1 86 ? 2.692 -3.326 -5.559 1.00 96.25 86 ARG A C 1
ATOM 683 O O . ARG A 1 86 ? 1.985 -4.198 -5.067 1.00 96.25 86 ARG A O 1
ATOM 690 N N . ASN A 1 87 ? 2.442 -2.025 -5.385 1.00 96.00 87 ASN A N 1
ATOM 691 C CA . ASN A 1 87 ? 1.314 -1.548 -4.595 1.00 96.00 87 ASN A CA 1
ATOM 692 C C . ASN A 1 87 ? -0.051 -1.956 -5.172 1.00 96.00 87 ASN A C 1
ATOM 694 O O . ASN A 1 87 ? -1.031 -1.943 -4.437 1.00 96.00 87 ASN A O 1
ATOM 698 N N . VAL A 1 88 ? -0.130 -2.360 -6.446 1.00 97.88 88 VAL A N 1
ATOM 699 C CA . VAL A 1 88 ? -1.338 -2.987 -7.005 1.00 97.88 88 VAL A CA 1
ATOM 700 C C . VAL A 1 88 ? -1.752 -4.197 -6.169 1.00 97.88 88 VAL A C 1
ATOM 702 O O . VAL A 1 88 ? -2.926 -4.318 -5.839 1.00 97.88 88 VAL A O 1
ATOM 705 N N . PHE A 1 89 ? -0.803 -5.042 -5.763 1.00 96.50 89 PHE A N 1
ATOM 706 C CA . PHE A 1 89 ? -1.083 -6.256 -4.991 1.00 96.50 89 PHE A CA 1
ATOM 707 C C . PHE A 1 89 ? -1.448 -5.970 -3.537 1.00 96.50 89 PHE A C 1
ATOM 709 O O . PHE A 1 89 ? -2.227 -6.711 -2.945 1.00 96.50 89 PHE A O 1
ATOM 716 N N . LEU A 1 90 ? -0.971 -4.852 -2.987 1.00 94.88 90 LEU A N 1
ATOM 717 C CA . LEU A 1 90 ? -1.389 -4.404 -1.659 1.00 94.88 90 LEU A CA 1
ATOM 718 C C . LEU A 1 90 ? -2.890 -4.115 -1.614 1.00 94.88 90 LEU A C 1
ATOM 720 O O . LEU A 1 90 ? -3.542 -4.414 -0.618 1.00 94.88 90 LEU A O 1
ATOM 724 N N . ILE A 1 91 ? -3.431 -3.558 -2.702 1.00 96.38 91 ILE A N 1
ATOM 725 C CA . ILE A 1 91 ? -4.830 -3.132 -2.774 1.00 96.38 91 ILE A CA 1
ATOM 726 C C . ILE A 1 91 ? -5.729 -4.212 -3.376 1.00 96.38 91 ILE A C 1
ATOM 728 O O . ILE A 1 91 ? -6.827 -4.427 -2.882 1.00 96.38 91 ILE A O 1
ATOM 732 N N . LEU A 1 92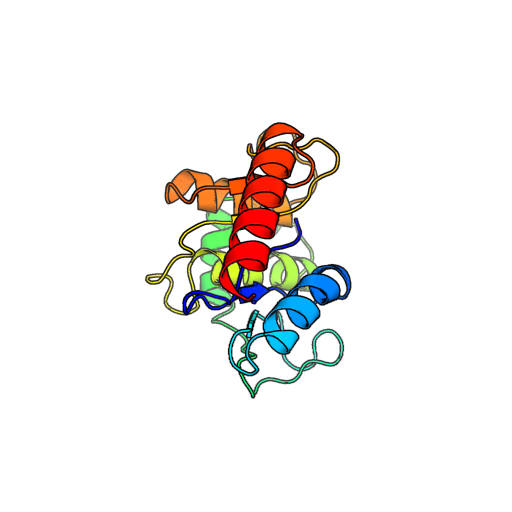 ? -5.290 -4.896 -4.433 1.00 95.94 92 LEU A N 1
ATOM 733 C CA . LEU A 1 92 ? -6.127 -5.836 -5.188 1.00 95.94 92 LEU A CA 1
ATOM 734 C C . LEU A 1 92 ? -5.837 -7.314 -4.884 1.00 95.94 92 LEU A C 1
ATOM 736 O O . LEU A 1 92 ? -6.544 -8.176 -5.395 1.00 95.94 92 LEU A O 1
ATOM 740 N N . GLY A 1 93 ? -4.815 -7.615 -4.076 1.00 93.62 93 GLY A N 1
ATOM 741 C CA . GLY A 1 93 ? -4.326 -8.981 -3.879 1.00 93.62 93 GLY A CA 1
ATOM 742 C C . GLY A 1 93 ? -3.556 -9.511 -5.093 1.00 93.62 93 GLY A C 1
ATOM 743 O O . GLY A 1 93 ? -3.602 -8.933 -6.179 1.00 93.62 93 GLY A O 1
ATOM 744 N N . PHE A 1 94 ? -2.821 -10.614 -4.925 1.00 93.44 94 PHE A N 1
ATOM 745 C CA . PHE A 1 94 ? -2.011 -11.203 -6.006 1.00 93.44 94 PHE A CA 1
ATOM 746 C C . PHE A 1 94 ? -2.836 -11.746 -7.180 1.00 93.44 94 PHE A C 1
ATOM 748 O O . PHE A 1 94 ? -2.347 -11.768 -8.308 1.00 93.44 94 PHE A O 1
ATOM 755 N N . ASP A 1 95 ? -4.087 -12.129 -6.935 1.00 93.94 95 ASP A N 1
ATOM 756 C CA . ASP A 1 95 ? -5.032 -12.591 -7.958 1.00 93.94 95 ASP A CA 1
ATOM 757 C C . ASP A 1 95 ? -5.885 -11.472 -8.574 1.00 93.94 95 ASP A C 1
ATOM 759 O O . ASP A 1 95 ? -6.663 -11.736 -9.491 1.00 93.94 95 ASP A O 1
ATOM 763 N N . LEU A 1 96 ? -5.737 -10.233 -8.090 1.00 94.56 96 LEU A N 1
ATOM 764 C CA . LEU A 1 96 ? -6.526 -9.057 -8.470 1.00 94.56 96 LEU A CA 1
ATOM 765 C C . LEU A 1 96 ? -8.040 -9.161 -8.210 1.00 94.56 96 LEU A C 1
ATOM 767 O O . LEU A 1 96 ? -8.805 -8.318 -8.691 1.00 94.56 96 LEU A O 1
ATOM 771 N N . LYS A 1 97 ? -8.483 -10.184 -7.475 1.00 93.25 97 LYS A N 1
ATOM 772 C CA . LYS A 1 97 ? -9.890 -10.472 -7.169 1.00 93.25 97 LYS A CA 1
ATOM 773 C C . LYS A 1 97 ? -10.187 -10.254 -5.692 1.00 93.25 97 LYS A C 1
ATOM 775 O O . LYS A 1 97 ? -11.226 -9.690 -5.368 1.00 93.25 97 LYS A O 1
ATOM 780 N N . HIS A 1 98 ? -9.272 -10.651 -4.810 1.00 90.81 98 HIS A N 1
ATOM 781 C CA . HIS A 1 98 ? -9.421 -10.490 -3.365 1.00 90.81 98 HIS A CA 1
ATOM 782 C C . HIS A 1 98 ? -8.817 -9.162 -2.908 1.00 90.81 98 HIS A C 1
ATOM 784 O O . HIS A 1 98 ? -7.695 -9.087 -2.384 1.00 90.81 98 HIS A O 1
ATOM 790 N N . HIS A 1 99 ? -9.581 -8.096 -3.147 1.00 94.44 99 HIS A N 1
ATOM 791 C CA . HIS A 1 99 ? -9.207 -6.730 -2.792 1.00 94.44 99 HIS A CA 1
ATOM 792 C C . HIS A 1 99 ? -9.105 -6.550 -1.277 1.00 94.44 99 HIS A C 1
ATOM 794 O O . HIS A 1 99 ? -9.598 -7.359 -0.497 1.00 94.44 99 HIS A O 1
ATOM 800 N N . ALA A 1 100 ? -8.424 -5.491 -0.859 1.00 93.44 100 ALA A N 1
ATOM 801 C CA . ALA A 1 100 ? -8.408 -5.088 0.533 1.00 93.44 100 ALA A CA 1
ATOM 802 C C . ALA A 1 100 ? -9.794 -4.575 0.959 1.00 93.44 100 ALA A C 1
ATOM 804 O O . ALA A 1 100 ? -10.430 -3.826 0.221 1.00 93.44 100 ALA A O 1
ATOM 805 N N . GLU A 1 101 ? -10.235 -4.940 2.164 1.00 91.94 101 GLU A N 1
ATOM 806 C CA . GLU A 1 101 ? -11.556 -4.547 2.684 1.00 91.94 101 GLU A CA 1
ATOM 807 C C . GLU A 1 101 ? -11.636 -3.082 3.127 1.00 91.94 101 GLU A C 1
ATOM 809 O O . GLU A 1 101 ? -12.693 -2.465 3.112 1.00 91.94 101 GLU A O 1
ATOM 814 N N . PHE A 1 102 ? -10.506 -2.509 3.516 1.00 91.44 102 PHE A N 1
ATOM 815 C CA . PHE A 1 102 ? -10.314 -1.088 3.803 1.00 91.44 102 PHE A CA 1
ATOM 816 C C . PHE A 1 102 ? -8.857 -0.755 3.508 1.00 91.44 102 PHE A C 1
ATOM 818 O O . PHE A 1 102 ? -8.165 -1.606 2.976 1.00 91.44 102 PHE A O 1
ATOM 825 N N . ILE A 1 103 ? -8.369 0.442 3.811 1.00 91.44 103 ILE A N 1
ATOM 826 C CA . ILE A 1 103 ? -6.959 0.849 3.787 1.00 91.44 103 ILE A CA 1
ATOM 827 C C . ILE A 1 103 ? -6.739 1.721 5.009 1.00 91.44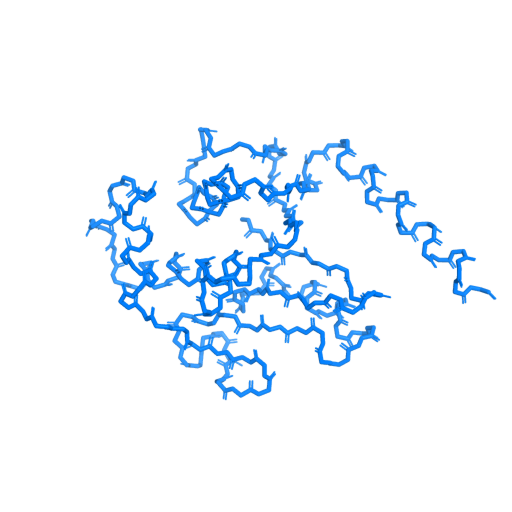 103 ILE A C 1
ATOM 829 O O . ILE A 1 103 ? -7.364 2.772 5.095 1.00 91.44 103 ILE A O 1
ATOM 833 N N . VAL A 1 104 ? -5.827 1.364 5.914 1.00 87.44 104 VAL A N 1
ATOM 834 C CA . VAL A 1 104 ? -5.328 2.335 6.897 1.00 87.44 104 VAL A CA 1
ATOM 835 C C . VAL A 1 104 ? -4.008 2.904 6.388 1.00 87.44 104 VAL A C 1
ATOM 837 O O . VAL A 1 104 ? -3.160 2.179 5.870 1.00 87.44 104 VAL A O 1
ATOM 840 N N . CYS A 1 105 ? -3.841 4.220 6.473 1.00 88.06 105 CYS A N 1
ATOM 841 C CA . CYS A 1 105 ? -2.637 4.887 6.013 1.00 88.06 105 CYS A CA 1
ATOM 842 C C . CYS A 1 105 ? -2.298 6.153 6.784 1.00 88.06 105 CYS A C 1
ATOM 844 O O . CYS A 1 105 ? -3.046 6.591 7.644 1.00 88.06 105 CYS A O 1
ATOM 846 N N . TYR A 1 106 ? -1.152 6.755 6.471 1.00 86.50 106 TYR A N 1
ATOM 847 C CA . TYR A 1 106 ? -0.785 8.075 6.973 1.00 86.50 106 TYR A CA 1
ATOM 848 C C . TYR A 1 106 ? -0.281 8.973 5.841 1.00 86.50 106 TYR A C 1
ATOM 850 O O . TYR A 1 106 ? 0.604 8.591 5.059 1.00 86.50 106 TYR A O 1
ATOM 858 N N . THR A 1 107 ? -0.814 10.192 5.791 1.00 86.56 107 THR A N 1
ATOM 859 C CA . THR A 1 107 ? -0.274 11.313 5.014 1.00 86.56 107 THR A CA 1
ATOM 860 C C . THR A 1 107 ? -0.342 12.581 5.849 1.00 86.56 107 THR A C 1
ATOM 862 O O . THR A 1 107 ? -1.362 12.816 6.485 1.00 86.56 107 THR A O 1
ATOM 865 N N . LYS A 1 108 ? 0.672 13.449 5.771 1.00 85.94 108 LYS A N 1
ATOM 866 C CA . LYS A 1 108 ? 0.720 14.691 6.563 1.00 85.94 108 LYS A CA 1
ATOM 867 C C . LYS A 1 108 ? -0.520 15.586 6.398 1.00 85.94 108 LYS A C 1
ATOM 869 O O .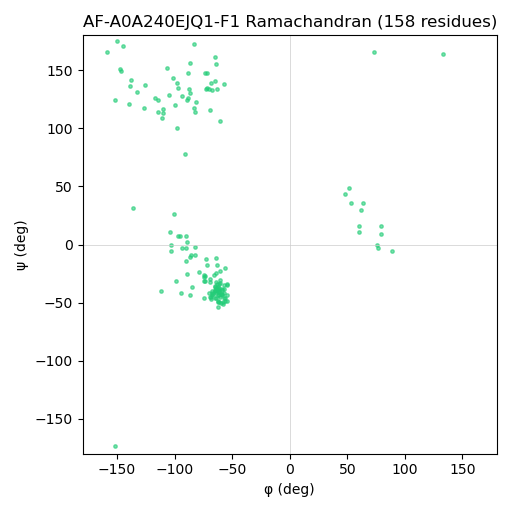 LYS A 1 108 ? -0.914 16.240 7.348 1.00 85.94 108 LYS A O 1
ATOM 874 N N . CYS A 1 109 ? -1.123 15.625 5.209 1.00 87.50 109 CYS A N 1
ATOM 875 C CA . CYS A 1 109 ? -2.319 16.431 4.936 1.00 87.50 109 CYS A CA 1
ATOM 876 C C . CYS A 1 109 ? -3.650 15.711 5.214 1.00 87.50 109 CYS A C 1
ATOM 878 O O . CYS A 1 109 ? -4.697 16.265 4.900 1.00 87.50 109 CYS A O 1
ATOM 880 N N . GLY A 1 110 ? -3.627 14.468 5.708 1.00 89.56 110 GLY A N 1
ATOM 881 C CA . GLY A 1 110 ? -4.839 13.698 6.013 1.00 89.56 110 GLY A CA 1
ATOM 882 C C . GLY A 1 110 ? -5.780 13.439 4.827 1.00 89.56 110 GLY A C 1
ATOM 883 O O . GLY A 1 110 ? -6.941 13.094 5.028 1.00 89.56 110 GLY A O 1
ATOM 884 N N . THR A 1 111 ? -5.332 13.621 3.580 1.00 91.50 111 THR A N 1
ATOM 885 C CA . THR A 1 111 ? -6.222 13.479 2.419 1.00 91.50 111 THR A CA 1
ATOM 886 C C . THR A 1 111 ? -6.564 12.017 2.146 1.00 91.50 111 THR A C 1
ATOM 888 O O . THR A 1 111 ? -5.689 11.155 2.073 1.00 91.50 111 THR A O 1
ATOM 891 N N . LYS A 1 112 ? -7.844 11.739 1.911 1.00 91.69 112 LYS A N 1
ATOM 892 C CA . LYS A 1 112 ? -8.322 10.447 1.387 1.00 91.69 112 LYS A CA 1
ATOM 893 C C . LYS A 1 112 ? -8.453 10.465 -0.142 1.00 91.69 112 LYS A C 1
ATOM 895 O O . LYS A 1 112 ? -8.783 9.462 -0.761 1.00 91.69 112 LYS A O 1
ATOM 900 N N . SER A 1 113 ? -8.184 11.616 -0.763 1.00 91.31 113 SER A N 1
ATOM 901 C CA . SER A 1 113 ? -8.277 11.831 -2.205 1.00 91.31 113 SER A CA 1
ATOM 902 C C . SER A 1 113 ? -6.906 11.783 -2.869 1.00 91.31 113 SER A C 1
ATOM 904 O O . SER A 1 113 ? -5.921 12.307 -2.350 1.00 91.31 113 SER A O 1
ATOM 906 N N . PHE A 1 114 ? -6.857 11.227 -4.080 1.00 89.75 114 PHE A N 1
ATOM 907 C CA . PHE A 1 114 ? -5.659 11.247 -4.920 1.00 89.75 114 PHE A CA 1
ATOM 908 C C . PHE A 1 114 ? -5.359 12.632 -5.526 1.00 89.75 114 PHE A C 1
ATOM 910 O O . PHE A 1 114 ? -4.279 12.830 -6.088 1.00 89.75 114 PHE A O 1
ATOM 917 N N . LYS A 1 115 ? -6.303 13.585 -5.466 1.00 88.12 115 LYS A N 1
ATOM 918 C CA . LYS A 1 115 ? -6.148 14.925 -6.055 1.00 88.12 115 LYS A CA 1
ATOM 919 C C . LYS A 1 115 ? -5.066 15.721 -5.313 1.00 88.12 115 LYS A C 1
ATOM 921 O O . LYS A 1 115 ? -5.048 15.762 -4.090 1.00 88.12 115 LYS A O 1
ATOM 926 N N . GLY A 1 116 ? -4.162 16.355 -6.064 1.00 83.31 116 GLY A N 1
ATOM 927 C CA . GLY A 1 116 ? -3.100 17.214 -5.517 1.00 83.31 116 GLY A CA 1
ATOM 928 C C . GLY A 1 116 ? -1.903 16.480 -4.897 1.00 83.31 116 GLY A C 1
ATOM 929 O O . GLY A 1 116 ? -0.928 17.122 -4.507 1.00 83.31 116 GLY A O 1
ATOM 930 N N . LEU A 1 117 ? -1.920 15.145 -4.832 1.00 86.44 117 LEU A N 1
ATOM 931 C CA . LEU A 1 117 ? -0.782 14.376 -4.332 1.00 86.44 117 LEU A CA 1
ATOM 932 C C . LEU A 1 117 ? 0.379 14.383 -5.328 1.00 86.44 117 LEU A C 1
ATOM 934 O O . LEU A 1 117 ? 0.193 14.109 -6.507 1.00 86.44 117 LEU A O 1
ATOM 938 N N . LYS A 1 118 ? 1.605 14.607 -4.844 1.00 86.75 118 LYS A N 1
ATOM 939 C CA . LYS A 1 118 ? 2.827 14.538 -5.671 1.00 86.75 118 LYS A CA 1
ATOM 940 C C . LYS A 1 118 ? 3.455 13.141 -5.713 1.00 86.75 118 LYS A C 1
ATOM 942 O O . LYS A 1 118 ? 4.135 12.798 -6.672 1.00 86.75 118 LYS A O 1
ATOM 947 N N . ASN A 1 119 ? 3.224 12.318 -4.691 1.00 89.88 119 ASN A N 1
ATOM 948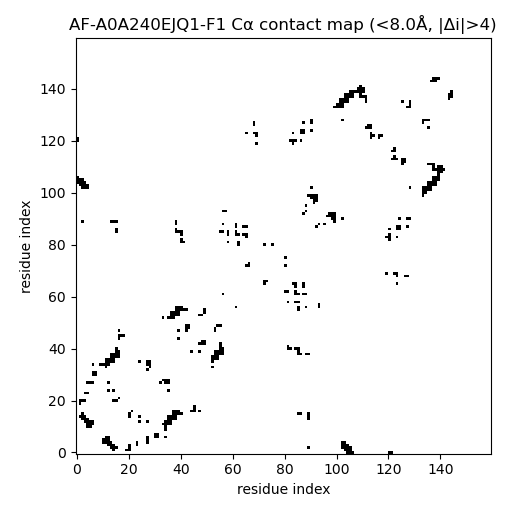 C CA . ASN A 1 119 ? 3.805 10.980 -4.612 1.00 89.88 119 ASN A CA 1
ATOM 949 C C . ASN A 1 119 ? 2.966 9.966 -5.408 1.00 89.88 119 ASN A C 1
ATOM 951 O O . ASN A 1 119 ? 1.814 9.696 -5.065 1.00 89.88 119 ASN A O 1
ATOM 955 N N . LEU A 1 120 ? 3.568 9.380 -6.442 1.00 92.38 120 LEU A N 1
ATOM 956 C CA . LEU A 1 120 ? 2.902 8.464 -7.368 1.00 92.38 120 LEU A CA 1
ATOM 957 C C . LEU A 1 120 ? 2.434 7.155 -6.721 1.00 92.38 120 LEU A C 1
ATOM 959 O O . LEU A 1 120 ? 1.354 6.675 -7.057 1.00 92.38 120 LEU A O 1
ATOM 963 N N . SER A 1 121 ? 3.181 6.610 -5.757 1.00 91.38 121 SER A N 1
ATOM 964 C CA . SER A 1 121 ? 2.755 5.422 -5.006 1.00 91.38 121 SER A CA 1
ATOM 965 C C . SER A 1 121 ? 1.475 5.693 -4.213 1.00 91.38 121 SER A C 1
ATOM 967 O O . SER A 1 121 ? 0.586 4.847 -4.173 1.00 91.38 121 SER A O 1
ATOM 969 N N . GLN A 1 122 ? 1.350 6.885 -3.614 1.00 90.69 122 GLN A N 1
ATOM 970 C CA . GLN A 1 122 ? 0.131 7.291 -2.897 1.00 90.69 122 GLN A CA 1
ATOM 971 C C . GLN A 1 122 ? -1.029 7.524 -3.861 1.00 90.69 122 GLN A C 1
ATOM 973 O O . GLN A 1 122 ? -2.131 7.035 -3.625 1.00 90.69 122 GLN A O 1
ATOM 978 N N . GLN A 1 123 ? -0.767 8.232 -4.966 1.00 94.12 123 GLN A N 1
ATOM 979 C CA . GLN A 1 123 ? -1.767 8.462 -6.004 1.00 94.12 123 GLN A CA 1
ATOM 980 C C . GLN A 1 123 ? -2.340 7.146 -6.530 1.00 94.12 123 GLN A C 1
ATOM 982 O O . GLN A 1 123 ? -3.555 7.037 -6.645 1.00 94.12 123 GLN A O 1
ATOM 987 N N . LEU A 1 124 ? -1.492 6.155 -6.834 1.00 96.31 124 LEU A N 1
ATOM 988 C CA . LEU A 1 124 ? -1.935 4.859 -7.350 1.00 96.31 124 LEU A CA 1
ATOM 989 C C . LEU A 1 124 ? -2.911 4.188 -6.387 1.00 96.31 124 LEU A C 1
ATOM 991 O O . LEU A 1 124 ? -3.987 3.770 -6.797 1.00 96.31 124 LEU A O 1
ATOM 995 N N . CYS A 1 125 ? -2.554 4.122 -5.110 1.00 95.38 125 CYS A N 1
ATOM 996 C CA . CYS A 1 125 ? -3.345 3.385 -4.136 1.00 95.38 125 CYS A CA 1
ATOM 997 C C . CYS A 1 125 ? -4.675 4.069 -3.841 1.00 95.38 125 CYS A C 1
ATOM 999 O O . CYS A 1 125 ? -5.695 3.397 -3.827 1.00 95.38 125 CYS A O 1
ATOM 1001 N N . LEU A 1 126 ? -4.697 5.401 -3.708 1.00 95.50 126 LEU A N 1
ATOM 1002 C CA . LEU A 1 126 ? -5.954 6.135 -3.532 1.00 95.50 126 LEU A CA 1
ATOM 1003 C C . LEU A 1 126 ? -6.822 6.129 -4.799 1.00 95.50 126 LEU A C 1
ATOM 1005 O O . LEU A 1 126 ? -8.044 6.157 -4.701 1.00 95.50 126 LEU A O 1
ATOM 1009 N N . LYS A 1 127 ? -6.224 6.065 -5.997 1.00 97.06 127 LYS A N 1
ATOM 1010 C CA . LYS A 1 127 ? -6.971 5.873 -7.251 1.00 97.06 127 LYS A CA 1
ATOM 1011 C C . LYS A 1 127 ? -7.603 4.487 -7.332 1.00 97.06 127 LYS A C 1
ATOM 1013 O O . LYS A 1 127 ? -8.757 4.385 -7.741 1.00 97.06 127 LYS A O 1
ATOM 1018 N N . LEU A 1 128 ? -6.861 3.444 -6.960 1.00 97.06 128 LEU A N 1
ATOM 1019 C CA . LEU A 1 128 ? -7.383 2.080 -6.883 1.00 97.06 128 LEU A CA 1
ATOM 1020 C C . LEU A 1 128 ? -8.496 2.001 -5.839 1.00 97.06 128 LEU A C 1
ATOM 1022 O O . LEU A 1 128 ? -9.593 1.576 -6.175 1.00 97.06 128 LEU A O 1
ATOM 1026 N N . ALA A 1 129 ? -8.261 2.515 -4.632 1.00 95.94 129 ALA A N 1
ATOM 1027 C CA . ALA A 1 129 ? -9.259 2.541 -3.571 1.00 95.94 129 ALA A CA 1
ATOM 1028 C C . ALA A 1 129 ? -10.560 3.214 -4.024 1.00 95.94 129 ALA A C 1
ATOM 1030 O O . ALA A 1 129 ? -11.629 2.626 -3.915 1.00 95.94 129 ALA A O 1
ATOM 1031 N N . ALA A 1 130 ? -10.457 4.392 -4.645 1.00 96.69 130 ALA A N 1
ATOM 1032 C CA . ALA A 1 130 ? -11.612 5.087 -5.202 1.00 96.69 130 ALA A CA 1
ATOM 1033 C C . ALA A 1 130 ? -12.308 4.306 -6.334 1.00 96.69 130 ALA A C 1
ATOM 1035 O O . ALA A 1 130 ? -13.521 4.387 -6.463 1.00 96.69 130 ALA A O 1
ATOM 1036 N N . SER A 1 131 ? -11.566 3.559 -7.159 1.00 97.44 131 SER A N 1
ATOM 1037 C CA . SER A 1 131 ? -12.144 2.800 -8.284 1.00 97.44 131 SER A CA 1
ATOM 1038 C C . SER A 1 131 ? -12.890 1.546 -7.844 1.00 97.44 131 SER A C 1
ATOM 1040 O O . SER A 1 131 ? -13.836 1.140 -8.508 1.00 97.44 131 SER A O 1
ATOM 1042 N N . TYR A 1 132 ? -12.437 0.931 -6.754 1.00 95.88 132 TYR A N 1
ATOM 1043 C CA . TYR A 1 132 ? -12.997 -0.303 -6.208 1.00 95.88 132 TYR A CA 1
ATOM 1044 C C . TYR A 1 132 ? -13.850 -0.054 -4.955 1.00 95.88 132 TYR A C 1
ATOM 1046 O O . TYR A 1 132 ? -14.237 -1.003 -4.286 1.00 95.88 132 TYR A O 1
ATOM 1054 N N . ASN A 1 133 ? -14.160 1.211 -4.644 1.00 96.56 133 ASN A N 1
ATOM 1055 C CA . ASN A 1 133 ? -14.924 1.628 -3.462 1.00 96.56 133 ASN A CA 1
ATOM 1056 C C . ASN A 1 133 ? -14.358 1.091 -2.134 1.00 96.56 133 ASN A C 1
ATOM 1058 O O . ASN A 1 133 ? -15.108 0.783 -1.213 1.00 96.56 133 ASN A O 1
ATOM 1062 N N . ILE A 1 134 ? -13.031 0.998 -2.031 1.00 94.50 134 ILE A N 1
ATOM 1063 C CA . ILE A 1 134 ? -12.345 0.532 -0.824 1.00 94.50 134 ILE A CA 1
ATOM 1064 C C . ILE A 1 134 ? -12.253 1.702 0.171 1.00 94.50 134 ILE A C 1
ATOM 1066 O O . ILE A 1 134 ? -11.671 2.741 -0.171 1.00 94.50 134 ILE A O 1
ATOM 1070 N N . PRO A 1 135 ? -12.785 1.562 1.399 1.00 93.44 135 PRO A N 1
ATOM 1071 C CA . PRO A 1 135 ? -12.684 2.573 2.445 1.00 93.44 135 PRO A CA 1
ATOM 1072 C C . PRO A 1 135 ? -11.233 2.939 2.760 1.00 93.44 135 PRO A C 1
ATOM 1074 O O . PRO A 1 135 ? -10.377 2.068 2.887 1.00 93.44 135 PRO A O 1
ATOM 1077 N N . VAL A 1 136 ? -10.956 4.230 2.949 1.00 93.31 136 VAL A N 1
ATOM 1078 C CA . VAL A 1 136 ? -9.633 4.728 3.352 1.00 93.31 136 VAL A CA 1
ATOM 1079 C C . VAL A 1 136 ? -9.747 5.405 4.710 1.00 93.31 136 VAL A C 1
ATOM 1081 O O . VAL A 1 136 ? -10.530 6.333 4.877 1.00 93.31 136 VAL A O 1
ATOM 1084 N N . ILE A 1 137 ? -8.919 4.968 5.648 1.00 92.25 137 ILE A N 1
ATOM 1085 C CA . ILE A 1 137 ? -8.719 5.539 6.976 1.00 92.25 137 ILE A CA 1
ATOM 1086 C C . ILE A 1 137 ? -7.323 6.159 6.963 1.00 92.25 137 ILE A C 1
ATOM 1088 O O . ILE A 1 137 ? -6.315 5.465 6.827 1.00 92.25 137 ILE A O 1
ATOM 1092 N N . ASN A 1 138 ? -7.230 7.477 7.057 1.00 92.25 138 ASN A N 1
ATOM 1093 C CA . ASN A 1 138 ? -5.963 8.187 7.022 1.00 92.25 138 ASN A CA 1
ATOM 1094 C C . ASN A 1 138 ? -5.657 8.781 8.393 1.00 92.25 138 ASN A C 1
ATOM 1096 O O . ASN A 1 138 ? -6.239 9.778 8.773 1.00 92.25 138 ASN A O 1
ATOM 1100 N N . LEU A 1 139 ? -4.677 8.238 9.106 1.00 90.38 139 LEU A N 1
ATOM 1101 C CA . LEU A 1 139 ? -4.287 8.669 10.452 1.00 90.38 139 LEU A CA 1
ATOM 1102 C C . LEU A 1 139 ? -3.746 10.110 10.520 1.00 90.38 139 LEU A C 1
ATOM 1104 O O . LEU A 1 139 ? -3.553 10.647 11.603 1.00 90.38 139 LEU A O 1
ATOM 1108 N N . GLY A 1 140 ? -3.455 10.743 9.378 1.00 91.12 140 GLY A N 1
ATOM 1109 C CA . GLY A 1 140 ? -3.175 12.181 9.337 1.00 91.12 140 GLY A CA 1
ATOM 1110 C C . GLY A 1 140 ? -4.434 13.053 9.300 1.00 91.12 140 GLY A C 1
ATOM 1111 O O . GLY A 1 140 ? -4.328 14.272 9.391 1.00 91.12 140 GLY A O 1
ATOM 1112 N N . ASN A 1 141 ? -5.607 12.448 9.117 1.00 94.19 141 ASN A N 1
ATOM 1113 C CA . ASN A 1 141 ? -6.910 13.076 9.257 1.00 94.19 141 ASN A CA 1
ATOM 1114 C C . ASN A 1 141 ? -7.366 12.940 10.725 1.00 94.19 141 ASN A C 1
ATOM 1116 O O . ASN A 1 141 ? -7.421 11.814 11.227 1.00 94.19 141 ASN A O 1
ATOM 1120 N N . PRO A 1 142 ? -7.692 14.046 11.417 1.00 92.69 142 PRO A N 1
ATOM 1121 C CA . PRO A 1 142 ? -8.106 14.001 12.819 1.00 92.69 142 PRO A CA 1
ATOM 1122 C C . PRO A 1 142 ? -9.324 13.109 13.089 1.00 92.69 142 PRO A C 1
ATOM 1124 O O . PRO A 1 142 ? -9.335 12.393 14.088 1.00 92.69 142 PRO A O 1
ATOM 1127 N N . ASP A 1 143 ? -10.306 13.095 12.186 1.00 94.25 143 ASP A N 1
ATOM 1128 C CA . ASP A 1 143 ? -11.540 12.322 12.357 1.00 94.25 143 ASP A CA 1
ATOM 1129 C C . ASP A 1 143 ? -11.257 10.818 12.273 1.00 94.25 143 ASP A C 1
ATOM 1131 O O . ASP A 1 143 ? -11.685 10.038 13.123 1.00 94.25 143 ASP A O 1
ATOM 1135 N N . ASP A 1 144 ? -10.457 10.404 11.286 1.00 93.81 144 ASP A N 1
ATOM 1136 C CA . ASP A 1 144 ? -10.036 9.005 11.144 1.00 93.81 144 ASP A CA 1
ATOM 1137 C C . ASP A 1 144 ? -9.183 8.556 12.337 1.00 93.81 144 ASP A C 1
ATOM 1139 O O . ASP A 1 144 ? -9.310 7.425 12.811 1.00 93.81 144 ASP A O 1
ATOM 1143 N N . MET A 1 145 ? -8.328 9.444 12.853 1.00 90.38 145 MET A N 1
ATOM 1144 C CA . MET A 1 145 ? -7.519 9.162 14.036 1.00 90.38 145 MET A CA 1
ATOM 1145 C C . MET A 1 145 ? -8.393 8.973 15.286 1.00 90.38 145 MET A C 1
ATOM 1147 O O . MET A 1 145 ? -8.141 8.058 16.072 1.00 90.38 145 MET A O 1
ATOM 1151 N N . ALA A 1 146 ? -9.452 9.770 15.452 1.00 90.31 146 ALA A N 1
ATOM 1152 C CA . ALA A 1 146 ? -10.407 9.621 16.550 1.00 90.31 146 ALA A CA 1
ATOM 1153 C C . ALA A 1 146 ? -11.195 8.299 16.470 1.00 90.31 146 ALA A C 1
ATOM 1155 O O . ALA A 1 146 ? -11.390 7.627 17.490 1.00 90.31 146 ALA A O 1
ATOM 1156 N N . ILE A 1 147 ? -11.590 7.881 15.260 1.00 87.75 147 ILE A N 1
ATOM 1157 C CA . ILE A 1 147 ? -12.239 6.581 15.018 1.00 87.75 147 ILE A CA 1
ATOM 1158 C C . ILE A 1 147 ? -11.311 5.441 15.447 1.00 87.75 147 ILE A C 1
ATOM 1160 O O . ILE A 1 147 ? -11.713 4.569 16.217 1.00 87.75 147 ILE A O 1
ATOM 1164 N N . VAL A 1 148 ? -10.054 5.463 14.995 1.00 85.62 148 VAL A N 1
ATOM 1165 C CA . VAL A 1 148 ? -9.072 4.422 15.330 1.00 85.62 148 VAL A CA 1
ATOM 1166 C C . VAL A 1 148 ? -8.769 4.396 16.827 1.00 85.62 148 VAL A C 1
ATOM 1168 O O . VAL A 1 148 ? -8.731 3.315 17.412 1.00 85.62 148 VAL A O 1
ATOM 1171 N N . GLY A 1 149 ? -8.618 5.557 17.470 1.00 83.12 149 GLY A N 1
ATOM 1172 C CA . GLY A 1 149 ? -8.443 5.640 18.922 1.00 83.12 149 GLY A CA 1
ATOM 1173 C C . GLY A 1 149 ? -9.600 4.988 19.684 1.00 83.12 149 GLY A C 1
ATOM 1174 O O . GLY A 1 149 ? -9.376 4.154 20.558 1.00 83.12 149 GLY A O 1
ATOM 1175 N N . SER A 1 150 ? -10.839 5.279 19.280 1.00 82.00 150 SER A N 1
ATOM 1176 C CA . SER A 1 150 ? -12.040 4.682 19.880 1.00 82.00 150 SER A CA 1
ATOM 1177 C C . SER A 1 150 ? -12.097 3.160 19.697 1.00 82.00 150 SER A C 1
ATOM 1179 O O . SER A 1 150 ? -12.514 2.440 20.603 1.00 82.00 150 SER A O 1
ATOM 1181 N N . LEU A 1 151 ? -11.665 2.650 18.538 1.00 79.00 151 LEU A N 1
ATOM 1182 C CA . LEU A 1 151 ? -11.585 1.208 18.282 1.00 79.00 151 LEU A CA 1
ATOM 1183 C C . LEU A 1 151 ? -10.533 0.532 19.168 1.00 79.00 151 LEU A C 1
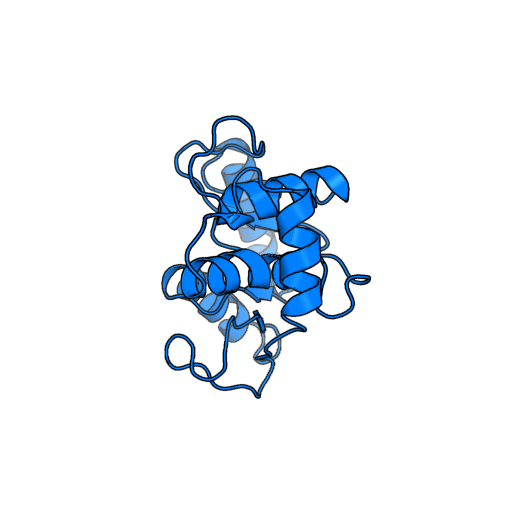ATOM 1185 O O . LEU A 1 151 ? -10.800 -0.533 19.720 1.00 79.00 151 LEU A O 1
ATOM 1189 N N . ILE A 1 152 ? -9.364 1.154 19.342 1.00 77.31 152 ILE A N 1
ATOM 1190 C CA . ILE A 1 152 ? -8.296 0.627 20.202 1.00 77.31 152 ILE A CA 1
ATOM 1191 C C . ILE A 1 152 ? -8.777 0.497 21.652 1.00 77.31 152 ILE A C 1
ATOM 1193 O O . ILE A 1 152 ? -8.558 -0.545 22.270 1.00 77.31 152 ILE A O 1
ATOM 1197 N N . GLU A 1 153 ? -9.466 1.506 22.189 1.00 76.06 153 GLU A N 1
ATOM 1198 C CA . GLU A 1 153 ? -9.992 1.456 23.562 1.00 76.06 153 GLU A CA 1
ATOM 1199 C C . GLU A 1 153 ? -11.062 0.365 23.748 1.00 76.06 153 GLU A C 1
ATOM 1201 O O . GLU A 1 153 ? -11.074 -0.339 24.762 1.00 76.06 153 GLU A O 1
ATOM 1206 N N . ARG A 1 154 ? -11.908 0.131 22.737 1.00 72.62 154 ARG A N 1
ATOM 1207 C CA . ARG A 1 154 ? -12.871 -0.988 22.746 1.00 72.62 154 ARG A CA 1
ATOM 1208 C C . ARG A 1 154 ? -12.184 -2.353 22.751 1.00 72.62 154 ARG A C 1
ATOM 1210 O O . ARG A 1 154 ? -12.614 -3.261 23.453 1.00 72.62 154 ARG A O 1
ATOM 1217 N N . VAL A 1 155 ? -11.103 -2.509 21.989 1.00 68.44 155 VAL A N 1
ATOM 1218 C CA . VAL A 1 155 ? -10.353 -3.774 21.956 1.00 68.44 155 VAL A CA 1
ATOM 1219 C C . VAL A 1 155 ? -9.655 -4.030 23.294 1.00 68.44 155 VAL A C 1
ATOM 1221 O O . VAL A 1 155 ? -9.712 -5.148 23.792 1.00 68.44 155 VAL A O 1
ATOM 1224 N N . LYS A 1 156 ? -9.059 -3.007 23.924 1.00 68.31 156 LYS A N 1
ATOM 1225 C CA . LYS A 1 156 ? -8.421 -3.146 25.248 1.00 68.31 156 LYS A CA 1
ATOM 1226 C C . LYS A 1 156 ? -9.397 -3.608 26.329 1.00 68.31 156 LYS A C 1
ATOM 1228 O O . LYS A 1 156 ? -9.053 -4.476 27.119 1.00 68.31 156 LYS A O 1
ATOM 1233 N N . THR A 1 157 ? -10.603 -3.045 26.339 1.00 63.34 157 THR A N 1
ATOM 1234 C CA . THR A 1 157 ? -11.652 -3.384 27.317 1.00 63.34 157 THR A CA 1
ATOM 1235 C C . THR A 1 157 ? -12.269 -4.766 27.099 1.00 63.34 157 THR A C 1
ATOM 1237 O O . THR A 1 157 ? -12.869 -5.301 28.018 1.00 63.34 157 THR A O 1
ATOM 1240 N N . THR A 1 158 ? -12.099 -5.365 25.915 1.00 57.41 158 THR A N 1
ATOM 1241 C CA . THR A 1 158 ? -12.588 -6.723 25.596 1.00 57.41 158 THR A CA 1
ATOM 1242 C C . THR A 1 158 ? -11.554 -7.819 25.915 1.00 57.41 158 THR A C 1
ATOM 1244 O O . THR A 1 158 ? -11.889 -8.997 25.913 1.00 57.41 158 THR A O 1
ATOM 1247 N N . ILE A 1 159 ? -10.287 -7.450 26.152 1.00 53.62 159 ILE A N 1
ATOM 1248 C CA . ILE A 1 159 ? -9.172 -8.382 26.427 1.00 53.62 159 ILE A CA 1
ATOM 1249 C C . ILE A 1 159 ? -8.819 -8.420 27.937 1.00 53.62 159 ILE A C 1
ATOM 1251 O O . ILE A 1 159 ? -7.931 -9.169 28.342 1.00 53.62 159 ILE A O 1
ATOM 1255 N N . GLN A 1 160 ? -9.513 -7.638 28.773 1.00 45.09 160 GLN A N 1
ATOM 1256 C CA . GLN A 1 160 ? -9.497 -7.771 30.239 1.00 45.09 160 GLN A CA 1
ATOM 1257 C C . GLN A 1 160 ? -10.586 -8.735 30.703 1.00 45.09 160 GLN A C 1
ATOM 1259 O O . GLN A 1 160 ? -10.302 -9.483 31.663 1.00 45.09 160 GLN A O 1
#

Mean predicted aligned error: 5.43 Å

Nearest PDB structures (foldseek):
  1xkn-assembly1_A  TM=5.180E-01  e=5.963E+00  Chlorobaculum tepidum TLS
  5l3s-assembly4_G  TM=1.936E-01  e=3.067E+00  Saccharolobus solfataricus P2

Radius of gyration: 15.59 Å; Cα contacts (8 Å, |Δi|>4): 260; chains: 1; bounding box: 31×34×49 Å

Organism: NCBI:txid1243014

Secondary structure (DSSP, 8-state):
---B---TTS--EEE---TTTHHHHHHHHHH-TT-EEEEESSTTTTS--SBTTEEE--HHHHHHHHHHH-TTGGGS-HHHHHHHHTHHHHHH-TTSSS--S-EEE--TT---SSTT---HHHHHHHHHHHHTT--EEETTSHHHHHHHHHHHHHHHHH--

Foldseek 3Di:
DAWADDQPPPAATEGAPDPVNVVRVVVNCVVPVLRYAHAYLDACDVHHGPDSRYDHADLVVLLVLLPVQDDPLVVDDPVVSSSLSSVCCSAQNRVNPPGDQATEEEDLCQDLALPPDPDSSSNSNSSSCVVVVHHYQYCNDPVSVVVVVVVVVVVVVVVD

Sequence (160 aa):
MRLYYSCTQGFIQRNGGNSVDDWFRQGALKYQANSVQLCLPWDGYNDHEIGDGNAVGNRQIAMAVTSRYLKGFRAINPHQKMIISRNVFLILGFDLKHHAEFIVCYTKCGTKSFKGLKNLSQQLCLKLAASYNIPVINLGNPDDMAIVGSLIERVKTTIQ

pLDDT: mean 86.47, std 13.68, range [32.28, 97.88]

Solvent-accessible surface area (backbone atoms only — not comparable to full-atom values): 8854 Å² total; per-residue (Å²): 104,40,55,44,57,71,44,88,78,83,40,69,28,42,34,63,59,44,87,83,40,44,72,45,51,53,57,21,43,73,76,34,80,85,19,53,32,34,34,28,61,47,79,49,42,82,84,38,57,68,51,96,53,28,38,65,61,66,62,69,61,26,43,54,57,41,53,76,71,38,87,69,51,87,78,51,56,71,68,59,46,35,62,40,16,30,48,48,37,49,47,23,26,84,82,64,70,65,50,44,84,52,42,30,31,47,41,91,82,22,65,77,60,42,74,91,58,85,53,62,56,40,29,48,49,33,47,49,27,65,73,68,72,32,49,70,40,26,59,39,20,72,69,44,35,53,52,51,52,55,50,50,56,54,53,56,69,72,74,110